Protein AF-A0A7J3T938-F1 (afdb_monomer_lite)

Sequence (95 aa):
MIASLWLMLPAYLPNPAAVLFKGKTPMDFGRNFIDRKRILGKGKTWRGFFGGALTGFAFGLLQNFIARYLPQPWFPPFSEDTRVIGIILSLSFGA

Secondary structure (DSSP, 8-state):
-HHHHHHHHHHHSHHHHHHHS--SSBTTTTPBPTTSSBSS-TT-BHHHHHHHHHHHHHHHHHHHHHHTTS-TTTS--S-SSTHHHHHHHHHHH--

Organism: NCBI:txid379547

pLDDT: mean 81.08, std 6.72, range [59.38, 89.69]

Foldseek 3Di:
DLQVVLLLVLLVQLVVQLVVQFDPAAPQNQDADPVRHGPVDPRHHPRSLCRSLVVSLVVLVVLLVVLVVDDCVRRPHPDPDPCSSVVSSCSSNVD

InterPro domains:
  IPR032690 CDP-archaeol synthase [PF01864] (2-69)
  IPR032690 CDP-archaeol synthase [PTHR39650] (2-92)

Radius of gyration: 16.29 Å; chains: 1; bounding box: 38×22×44 Å

Structure (mmCIF, N/CA/C/O backbone):
data_AF-A0A7J3T938-F1
#
_entry.id   AF-A0A7J3T938-F1
#
loop_
_atom_site.group_PDB
_atom_site.id
_atom_site.type_symbol
_atom_site.label_atom_id
_atom_site.label_alt_id
_atom_site.label_comp_id
_atom_site.label_asym_id
_atom_site.label_entity_id
_atom_site.label_seq_id
_atom_site.pdbx_PDB_ins_code
_atom_site.Cartn_x
_atom_site.Cartn_y
_atom_site.Cartn_z
_atom_site.occupancy
_atom_site.B_iso_or_equiv
_atom_site.auth_seq_id
_atom_site.auth_comp_id
_atom_site.auth_asym_id
_atom_site.auth_atom_id
_atom_site.pdbx_PDB_model_num
ATOM 1 N N . MET A 1 1 ? 16.464 -12.937 -3.255 1.00 73.62 1 MET A N 1
ATOM 2 C CA . MET A 1 1 ? 16.247 -12.305 -1.932 1.00 73.62 1 MET A CA 1
ATOM 3 C C . MET A 1 1 ? 15.855 -10.834 -2.063 1.00 73.62 1 MET A C 1
ATOM 5 O O . MET A 1 1 ? 14.780 -10.477 -1.607 1.00 73.62 1 MET A O 1
ATOM 9 N N . ILE A 1 2 ? 16.656 -10.002 -2.742 1.00 82.19 2 ILE A N 1
ATOM 10 C CA . ILE A 1 2 ? 16.375 -8.560 -2.927 1.00 82.19 2 ILE A CA 1
ATOM 11 C C . ILE A 1 2 ? 15.049 -8.304 -3.670 1.00 82.19 2 ILE A C 1
ATOM 13 O O . ILE A 1 2 ? 14.221 -7.547 -3.176 1.00 82.19 2 ILE A O 1
ATOM 17 N N . ALA A 1 3 ? 14.791 -9.008 -4.777 1.00 83.19 3 ALA A N 1
ATOM 18 C CA . ALA A 1 3 ? 13.538 -8.875 -5.529 1.00 83.19 3 ALA A CA 1
ATOM 19 C C . ALA A 1 3 ? 12.282 -9.223 -4.702 1.00 83.19 3 ALA A C 1
ATOM 21 O O . ALA A 1 3 ? 11.239 -8.595 -4.853 1.00 83.19 3 ALA A O 1
ATOM 22 N N . SER A 1 4 ? 12.375 -10.193 -3.789 1.00 83.19 4 SER A N 1
ATOM 23 C CA . SER A 1 4 ? 11.260 -10.581 -2.914 1.00 83.19 4 SER A CA 1
ATOM 24 C C . SER A 1 4 ? 10.946 -9.488 -1.890 1.00 83.19 4 SER A C 1
ATOM 26 O O . SER A 1 4 ? 9.784 -9.143 -1.705 1.00 83.19 4 SER A O 1
ATOM 28 N N . LEU A 1 5 ? 11.979 -8.899 -1.273 1.00 85.62 5 LEU A N 1
ATOM 29 C CA . LEU A 1 5 ? 11.817 -7.756 -0.366 1.00 85.62 5 LEU A CA 1
ATOM 30 C C . LEU A 1 5 ? 11.228 -6.548 -1.098 1.00 85.62 5 LEU A C 1
ATOM 32 O O . LEU A 1 5 ? 10.333 -5.893 -0.568 1.00 85.62 5 LEU A O 1
ATOM 36 N N . TRP A 1 6 ? 11.682 -6.298 -2.330 1.00 85.69 6 TRP A N 1
ATOM 37 C CA . TRP A 1 6 ? 11.127 -5.259 -3.190 1.00 85.69 6 TRP A CA 1
ATOM 38 C C . TRP A 1 6 ? 9.628 -5.467 -3.408 1.00 85.69 6 TRP A C 1
ATOM 40 O O . TRP A 1 6 ? 8.838 -4.582 -3.101 1.00 85.69 6 TRP A O 1
ATOM 50 N N . LEU A 1 7 ? 9.201 -6.650 -3.853 1.00 84.81 7 LEU A N 1
ATOM 51 C CA . L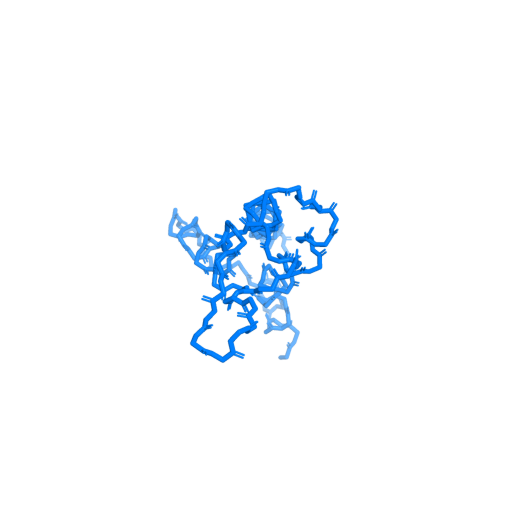EU A 1 7 ? 7.787 -6.928 -4.132 1.00 84.81 7 LEU A CA 1
ATOM 52 C C . LEU A 1 7 ? 6.882 -6.888 -2.884 1.00 84.81 7 LEU A C 1
ATOM 54 O O . LEU A 1 7 ? 5.682 -6.665 -3.019 1.00 84.81 7 LEU A O 1
ATOM 58 N N . MET A 1 8 ? 7.417 -7.063 -1.671 1.00 86.12 8 MET A N 1
ATOM 59 C CA . MET A 1 8 ? 6.622 -6.998 -0.434 1.00 86.12 8 MET A CA 1
ATOM 60 C C . MET A 1 8 ? 6.455 -5.579 0.136 1.00 86.12 8 MET A C 1
ATOM 62 O O . MET A 1 8 ? 5.575 -5.364 0.969 1.00 86.12 8 MET A O 1
ATOM 66 N N . LEU A 1 9 ? 7.234 -4.592 -0.322 1.00 83.56 9 LEU A N 1
ATOM 67 C CA . LEU A 1 9 ? 7.157 -3.204 0.160 1.00 83.56 9 LEU A CA 1
ATOM 68 C C . LEU A 1 9 ? 5.737 -2.602 0.203 1.00 83.56 9 LEU A C 1
ATOM 70 O O . LEU A 1 9 ? 5.367 -2.065 1.251 1.00 83.56 9 LEU A O 1
ATOM 74 N N . PRO A 1 10 ? 4.902 -2.697 -0.849 1.00 80.25 10 PRO A N 1
ATOM 75 C CA . PRO A 1 10 ? 3.595 -2.053 -0.842 1.00 80.25 10 PRO A CA 1
ATOM 76 C C . PRO A 1 10 ? 2.585 -2.780 0.050 1.00 80.25 10 PRO A C 1
ATOM 78 O O . PRO A 1 10 ? 1.569 -2.189 0.390 1.00 80.25 10 PRO A O 1
ATOM 81 N N . ALA A 1 11 ? 2.867 -4.017 0.478 1.00 82.81 11 ALA A N 1
ATOM 82 C CA . ALA A 1 11 ? 2.079 -4.724 1.489 1.00 82.81 11 ALA A CA 1
ATOM 83 C C . ALA A 1 11 ? 2.503 -4.354 2.925 1.00 82.81 11 ALA A C 1
ATOM 85 O O . ALA A 1 11 ? 1.701 -4.439 3.852 1.00 82.81 11 ALA A O 1
ATOM 86 N N . TYR A 1 12 ? 3.744 -3.899 3.134 1.00 82.50 12 TYR A N 1
ATOM 87 C CA . TYR A 1 12 ? 4.223 -3.483 4.458 1.00 82.50 12 TYR A CA 1
ATOM 88 C C . TYR A 1 12 ? 3.908 -2.030 4.811 1.00 82.50 12 TYR A C 1
ATOM 90 O O . TYR A 1 12 ? 3.821 -1.703 5.991 1.00 82.50 12 TYR A O 1
ATOM 98 N N . LEU A 1 13 ? 3.723 -1.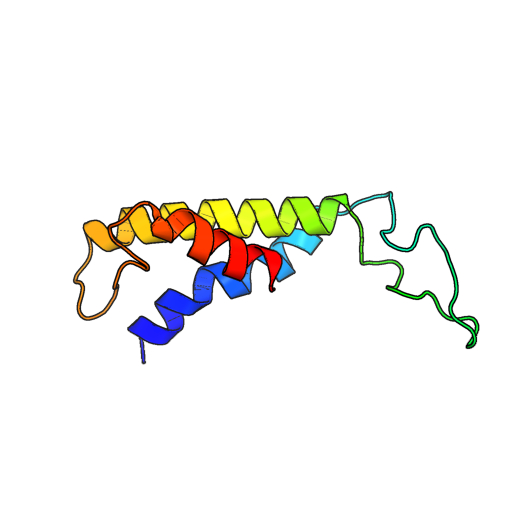159 3.820 1.00 79.25 13 LEU A N 1
ATOM 99 C CA . LEU A 1 13 ? 3.443 0.266 4.024 1.00 79.25 13 LEU A CA 1
ATOM 100 C C . LEU A 1 13 ? 2.019 0.617 4.521 1.00 79.25 13 LEU A C 1
ATOM 102 O O . LEU A 1 13 ? 1.919 1.549 5.325 1.00 79.25 13 LEU A O 1
ATOM 106 N N . PRO A 1 14 ? 0.928 -0.083 4.135 1.00 79.19 14 PRO A N 1
ATOM 107 C CA . PRO A 1 14 ? -0.433 0.237 4.574 1.00 79.19 14 PRO A CA 1
ATOM 108 C C . PRO A 1 14 ? -0.595 0.253 6.094 1.00 79.19 14 PRO A C 1
ATOM 110 O O . PRO A 1 14 ? -1.238 1.145 6.648 1.00 79.19 14 PRO A O 1
ATOM 113 N N . ASN A 1 15 ? 0.029 -0.709 6.776 1.00 77.38 15 ASN A N 1
ATOM 114 C CA . ASN A 1 15 ? -0.097 -0.911 8.217 1.00 77.38 15 ASN A CA 1
ATOM 115 C C . ASN A 1 15 ? 0.447 0.256 9.069 1.00 77.38 15 ASN A C 1
ATOM 117 O O . ASN A 1 15 ? -0.311 0.813 9.868 1.00 77.38 15 ASN A O 1
ATOM 121 N N . PRO A 1 16 ? 1.713 0.693 8.920 1.00 77.12 16 PRO A N 1
ATOM 122 C CA . PRO A 1 16 ? 2.212 1.885 9.601 1.00 77.12 16 PRO A CA 1
ATOM 123 C C . PRO A 1 16 ? 1.553 3.169 9.077 1.00 77.12 16 PRO A C 1
ATOM 125 O O . PRO A 1 16 ? 1.298 4.080 9.867 1.00 77.12 16 PRO A O 1
ATOM 128 N N . ALA A 1 17 ? 1.198 3.244 7.787 1.00 79.25 17 ALA A N 1
ATOM 129 C CA . ALA A 1 17 ? 0.481 4.398 7.244 1.00 79.25 17 ALA A CA 1
ATOM 130 C C . ALA A 1 17 ? -0.889 4.592 7.918 1.00 79.25 17 ALA A C 1
ATOM 132 O O . ALA A 1 17 ? -1.246 5.716 8.267 1.00 79.25 17 ALA A O 1
ATOM 133 N N . ALA A 1 18 ? -1.624 3.516 8.212 1.00 77.50 18 ALA A N 1
ATOM 134 C CA . ALA A 1 18 ? -2.902 3.582 8.924 1.00 77.50 18 ALA A CA 1
ATOM 135 C C . ALA A 1 18 ? -2.795 4.255 10.309 1.00 77.50 18 ALA A C 1
ATOM 137 O O . ALA A 1 18 ? -3.765 4.850 10.782 1.00 77.50 18 ALA A O 1
ATOM 138 N N . VAL A 1 19 ? -1.619 4.206 10.952 1.00 75.69 19 VAL A N 1
ATOM 139 C CA . VAL A 1 19 ? -1.352 4.881 12.236 1.00 75.69 19 VAL A CA 1
ATOM 140 C C . VAL A 1 19 ? -1.199 6.393 12.063 1.00 75.69 19 VAL A C 1
ATOM 142 O O . VA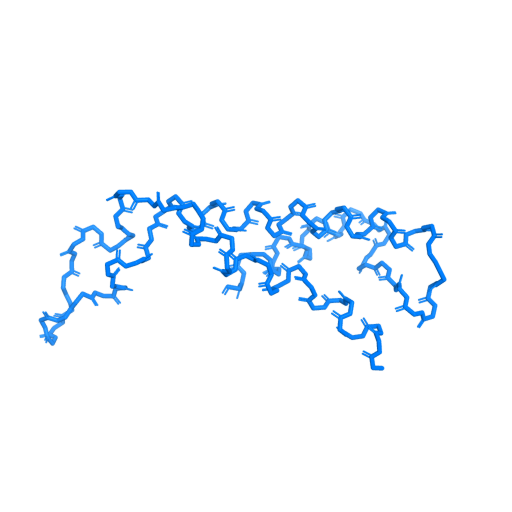L A 1 19 ? -1.578 7.145 12.963 1.00 75.69 19 VAL A O 1
ATOM 145 N N . LEU A 1 20 ? -0.676 6.850 10.921 1.00 76.56 20 LEU A N 1
ATOM 146 C CA . LEU A 1 20 ? -0.605 8.274 10.575 1.00 76.56 20 LEU A CA 1
ATOM 147 C C . LEU A 1 20 ? -2.009 8.826 10.302 1.00 76.56 20 LEU A C 1
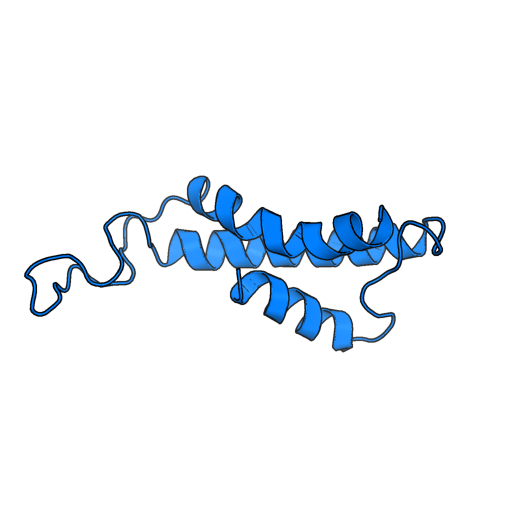ATOM 149 O O . LEU A 1 20 ? -2.365 9.906 10.773 1.00 76.56 20 LEU A O 1
ATOM 153 N N . PHE A 1 21 ? -2.849 8.038 9.629 1.00 72.75 21 PHE A N 1
ATOM 154 C CA . PHE A 1 21 ? -4.243 8.374 9.349 1.00 72.75 21 PHE A CA 1
ATOM 155 C C . PHE A 1 21 ? -5.172 7.973 10.510 1.00 72.75 21 PHE A C 1
ATOM 157 O O . PHE A 1 21 ? -6.108 7.190 10.347 1.00 72.75 21 PHE A O 1
ATOM 164 N N . LYS A 1 22 ? -4.949 8.528 11.714 1.00 65.06 22 LYS A N 1
ATOM 165 C CA . LYS A 1 22 ? -5.834 8.290 12.873 1.00 65.06 22 LYS A CA 1
ATOM 166 C C . LYS A 1 22 ? -7.266 8.751 12.573 1.00 65.06 22 LYS A C 1
ATOM 168 O O . LYS A 1 22 ? -7.525 9.926 12.311 1.00 65.06 22 LYS A O 1
ATOM 173 N N . GLY A 1 23 ? -8.226 7.832 12.654 1.00 65.50 23 GLY A N 1
ATOM 174 C CA . GLY A 1 23 ? -9.652 8.131 12.542 1.00 65.50 23 GLY A CA 1
ATOM 175 C C . GLY A 1 23 ? -10.335 8.326 13.894 1.00 65.50 23 GLY A C 1
ATOM 176 O O . GLY A 1 23 ? -9.961 7.711 14.885 1.00 65.50 23 GLY A O 1
ATOM 177 N N . LYS A 1 24 ? -11.383 9.157 13.937 1.00 64.75 24 LYS A N 1
ATOM 178 C CA . LYS A 1 24 ? -12.287 9.238 15.101 1.00 64.75 24 LYS A CA 1
ATOM 179 C C . LYS A 1 24 ? -13.410 8.197 15.042 1.00 64.75 24 LYS A C 1
ATOM 181 O O . LYS A 1 24 ? -13.927 7.822 16.086 1.00 64.75 24 LYS A O 1
ATOM 186 N N . THR A 1 25 ? -13.766 7.727 13.842 1.00 73.06 25 THR A N 1
ATOM 187 C CA . THR A 1 25 ? -14.843 6.751 13.626 1.00 73.06 25 THR A CA 1
ATOM 188 C C . THR A 1 25 ? -14.286 5.327 13.690 1.00 73.06 25 THR A C 1
ATOM 190 O O . THR A 1 25 ? -13.583 4.915 12.756 1.00 73.06 25 THR A O 1
ATOM 193 N N . PRO A 1 26 ? -14.557 4.572 14.769 1.00 75.19 26 PRO A N 1
ATOM 194 C CA . PRO A 1 26 ? -14.119 3.190 14.876 1.00 75.19 26 PRO A CA 1
ATOM 195 C C . PRO A 1 26 ? -14.920 2.308 13.913 1.00 75.19 26 PRO A C 1
ATOM 197 O O . PRO A 1 26 ? -16.111 2.527 13.693 1.00 75.19 26 PRO A O 1
ATOM 200 N N . MET A 1 27 ? -14.257 1.315 13.328 1.00 77.88 27 MET A N 1
ATOM 201 C CA . MET A 1 27 ? -14.849 0.421 12.330 1.00 77.88 27 MET A CA 1
ATOM 202 C C . MET A 1 27 ? -15.927 -0.489 12.935 1.00 77.88 27 MET A C 1
ATOM 204 O O . MET A 1 27 ? -16.890 -0.844 12.264 1.00 77.88 27 MET A O 1
ATOM 208 N N . ASP A 1 28 ? -15.801 -0.798 14.227 1.00 75.88 28 ASP A N 1
ATOM 209 C CA . ASP A 1 28 ? -16.765 -1.591 14.993 1.00 75.88 28 ASP A CA 1
ATOM 210 C C . ASP A 1 28 ? -17.978 -0.785 15.494 1.00 75.88 28 ASP A C 1
ATOM 212 O O . ASP A 1 28 ? -18.847 -1.354 16.150 1.00 75.88 28 ASP A O 1
ATOM 216 N N . PHE A 1 29 ? -18.054 0.527 15.219 1.00 75.88 29 PHE A N 1
ATOM 217 C CA . PHE A 1 29 ? -19.077 1.443 15.754 1.00 75.88 29 PHE A CA 1
ATOM 218 C C . PHE A 1 29 ? -19.254 1.359 17.286 1.00 75.88 29 PHE A C 1
ATOM 220 O O . PHE A 1 29 ? -20.300 1.723 17.817 1.00 75.88 29 PHE A O 1
ATOM 227 N N . GLY A 1 30 ? -18.240 0.880 18.017 1.00 70.00 30 GLY A N 1
ATOM 228 C CA . GLY A 1 30 ? -18.328 0.652 19.460 1.00 70.00 30 GLY A CA 1
ATOM 229 C C . GLY A 1 30 ? -19.096 -0.610 19.870 1.00 70.00 30 GLY A C 1
ATOM 230 O O . GLY A 1 30 ? -19.408 -0.756 21.051 1.00 70.00 30 GLY A O 1
ATOM 231 N N . ARG A 1 31 ? -19.392 -1.525 18.938 1.00 76.12 31 ARG A N 1
ATOM 232 C CA . ARG A 1 31 ? -20.000 -2.822 19.252 1.00 76.12 31 ARG A CA 1
ATOM 233 C C . ARG A 1 31 ? -19.014 -3.705 20.016 1.00 76.12 31 ARG A C 1
ATOM 235 O O . ARG A 1 31 ? -17.831 -3.795 19.675 1.00 76.12 31 ARG A O 1
ATOM 242 N N . ASN A 1 32 ? -19.535 -4.378 21.035 1.00 80.31 32 ASN A N 1
ATOM 243 C CA . ASN A 1 32 ? -18.804 -5.373 21.806 1.00 80.31 32 ASN A CA 1
ATOM 244 C C . ASN A 1 32 ? -19.201 -6.779 21.348 1.00 80.31 32 ASN A C 1
ATOM 246 O O . ASN A 1 32 ? -20.338 -7.010 20.937 1.00 80.31 32 ASN A O 1
ATOM 250 N N . PHE A 1 33 ? -18.251 -7.700 21.413 1.00 79.75 33 PHE A N 1
ATOM 251 C CA . PHE A 1 33 ? -18.455 -9.120 21.190 1.00 79.75 33 PHE A CA 1
ATOM 252 C C . PHE A 1 33 ? -19.031 -9.777 22.462 1.00 79.75 33 PHE A C 1
ATOM 254 O O . PHE A 1 33 ? -19.161 -9.129 23.506 1.00 79.75 33 PHE A O 1
ATOM 261 N N . ILE A 1 34 ? -19.416 -11.056 22.380 1.00 84.00 34 ILE A N 1
ATOM 262 C CA . ILE A 1 34 ? -20.094 -11.797 23.469 1.00 84.00 34 ILE A CA 1
ATOM 263 C C . ILE A 1 34 ? -19.246 -11.820 24.759 1.00 84.00 34 ILE A C 1
ATOM 265 O O . ILE A 1 34 ? -19.778 -11.843 25.866 1.00 84.00 34 ILE A O 1
ATOM 269 N N . ASP A 1 35 ? -17.924 -11.709 24.623 1.00 85.19 35 ASP A N 1
ATOM 270 C CA . ASP A 1 35 ? -16.935 -11.626 25.704 1.00 85.19 35 ASP A CA 1
ATOM 271 C C . ASP A 1 35 ? -16.809 -10.224 26.352 1.00 85.19 35 ASP A C 1
ATOM 273 O O . ASP A 1 35 ? -15.909 -9.990 27.161 1.00 85.19 35 ASP A O 1
ATOM 277 N N . ARG A 1 36 ? -17.697 -9.280 26.003 1.00 79.19 36 ARG A N 1
ATOM 278 C CA . ARG A 1 36 ? -17.697 -7.862 26.417 1.00 79.19 36 ARG A CA 1
ATOM 279 C C . ARG A 1 36 ? -16.473 -7.050 25.966 1.00 79.19 36 ARG A C 1
ATOM 281 O O . ARG A 1 36 ? -16.314 -5.912 26.415 1.00 79.19 36 ARG A O 1
ATOM 288 N N . LYS A 1 37 ? -15.632 -7.563 25.063 1.00 78.56 37 LYS A N 1
ATOM 289 C CA . LYS A 1 37 ? -14.536 -6.798 24.442 1.00 78.56 37 LYS A CA 1
ATOM 290 C C . LYS A 1 37 ? -14.994 -6.193 23.117 1.00 78.56 37 LYS A C 1
ATOM 292 O O . LYS A 1 37 ? -15.958 -6.648 22.515 1.00 78.56 37 LYS A O 1
ATOM 297 N N . ARG A 1 38 ? -14.318 -5.144 22.641 1.00 75.31 38 ARG A N 1
ATOM 298 C CA . ARG A 1 38 ? -14.607 -4.581 21.310 1.00 75.31 38 ARG A CA 1
ATOM 299 C C . ARG A 1 38 ? -14.264 -5.584 20.211 1.00 75.31 38 ARG A C 1
ATOM 301 O O . ARG A 1 38 ? -13.208 -6.200 20.285 1.00 75.31 38 ARG A O 1
ATOM 308 N N . ILE A 1 39 ? -15.100 -5.658 19.173 1.00 77.06 39 ILE A N 1
ATOM 309 C CA . ILE A 1 39 ? -14.949 -6.624 18.068 1.00 77.06 39 ILE A CA 1
ATOM 310 C C . ILE A 1 39 ? -13.640 -6.406 17.291 1.00 77.06 39 ILE A C 1
ATOM 312 O O . ILE A 1 39 ? -12.955 -7.367 16.964 1.00 77.06 39 ILE A O 1
ATOM 316 N N . LEU A 1 40 ? -13.283 -5.148 17.001 1.00 71.06 40 LEU A N 1
ATOM 317 C CA . LEU A 1 40 ? -12.080 -4.806 16.221 1.00 71.06 40 LEU A CA 1
ATOM 318 C C . LEU A 1 40 ? -11.055 -3.994 17.027 1.00 71.06 40 LEU A C 1
ATOM 320 O O . LEU A 1 40 ? -9.881 -3.925 16.663 1.00 71.06 40 LEU A O 1
ATOM 324 N N . GLY A 1 41 ? -11.482 -3.389 18.139 1.00 69.56 41 GLY A N 1
ATOM 325 C CA . GLY A 1 41 ? -10.623 -2.605 19.021 1.00 69.56 41 GLY A CA 1
ATOM 326 C C . GLY A 1 41 ? -10.574 -1.119 18.655 1.00 69.56 41 GLY A C 1
ATOM 327 O O . GLY A 1 41 ? -10.847 -0.701 17.533 1.00 69.56 41 GLY A O 1
ATOM 328 N N . LYS A 1 42 ? -10.194 -0.281 19.631 1.00 65.88 42 LYS A N 1
ATOM 329 C CA . LYS A 1 42 ? -10.220 1.196 19.528 1.00 65.88 42 LYS A CA 1
ATOM 330 C C . LYS A 1 42 ? -9.387 1.770 18.372 1.00 65.88 42 LYS A C 1
ATOM 332 O O . LYS A 1 42 ? -9.678 2.871 17.921 1.00 65.88 42 LYS A O 1
ATOM 337 N N . GLY A 1 43 ? -8.349 1.055 17.935 1.00 66.56 43 GLY A N 1
ATOM 338 C CA . GLY A 1 43 ? -7.393 1.528 16.929 1.00 66.56 43 GLY A CA 1
ATOM 339 C C . GLY A 1 43 ? -7.799 1.279 15.474 1.00 66.56 43 GLY A C 1
ATOM 340 O O . GLY A 1 43 ? -7.215 1.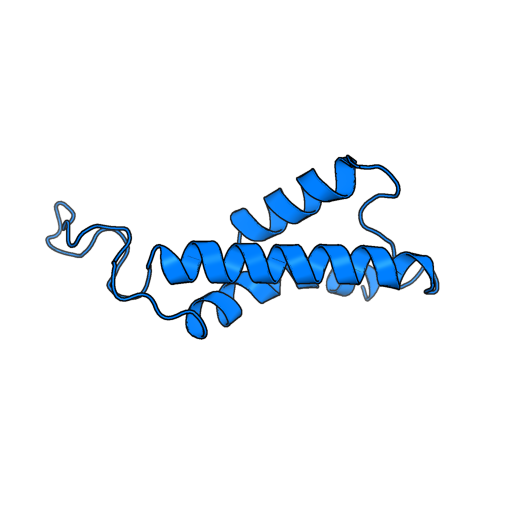884 14.580 1.00 66.56 43 GLY A O 1
ATOM 341 N N . LYS A 1 44 ? -8.792 0.420 15.206 1.00 71.25 44 LYS A N 1
ATOM 342 C CA . LYS A 1 44 ? -9.219 0.085 13.840 1.00 71.25 44 LYS A CA 1
ATOM 343 C C . LYS A 1 44 ? -10.325 1.042 13.404 1.00 71.25 44 LYS A C 1
ATOM 345 O O . LYS A 1 44 ? -11.473 0.938 13.831 1.00 71.25 44 LYS A O 1
ATOM 350 N N . THR A 1 45 ? -9.959 2.023 12.587 1.00 82.19 45 THR A N 1
ATOM 351 C CA . THR A 1 45 ? -10.841 3.123 12.170 1.00 82.19 45 THR A CA 1
ATOM 352 C C . THR A 1 45 ? -11.009 3.115 10.658 1.00 82.19 45 THR A C 1
ATOM 354 O O . THR A 1 45 ? -10.069 2.778 9.943 1.00 82.19 45 THR A O 1
ATOM 357 N N . TRP A 1 46 ? -12.177 3.527 10.157 1.00 79.81 46 TRP A N 1
ATOM 358 C CA . TRP A 1 46 ? -12.434 3.576 8.710 1.00 79.81 46 TRP A CA 1
ATOM 359 C C . TRP A 1 46 ? -11.455 4.499 7.973 1.00 79.81 46 TRP A C 1
ATOM 361 O O . TRP A 1 46 ? -10.960 4.154 6.905 1.00 79.81 46 TRP A O 1
ATOM 371 N N . ARG A 1 47 ? -11.115 5.647 8.576 1.00 78.88 47 ARG A N 1
ATOM 372 C CA . ARG A 1 47 ? -10.100 6.566 8.032 1.00 78.88 47 ARG A CA 1
ATOM 373 C C . ARG A 1 47 ? -8.702 5.949 8.011 1.00 78.88 47 ARG A C 1
ATOM 375 O O . ARG A 1 47 ? -7.996 6.152 7.034 1.00 78.88 47 ARG A O 1
ATOM 382 N N . GLY A 1 48 ? -8.328 5.191 9.042 1.00 80.25 48 GLY A N 1
ATOM 383 C CA . GLY A 1 48 ? -7.044 4.487 9.075 1.00 80.25 48 GLY A CA 1
ATOM 384 C C . GLY A 1 48 ? -6.970 3.378 8.032 1.00 80.25 48 GLY A C 1
ATOM 385 O O . GLY A 1 48 ? -5.966 3.266 7.342 1.00 80.25 48 GLY A O 1
ATOM 386 N N . PHE A 1 49 ? -8.052 2.616 7.856 1.00 82.38 49 PHE A N 1
ATOM 387 C CA . PHE A 1 49 ? -8.134 1.556 6.851 1.00 82.38 49 PHE A CA 1
ATOM 388 C C . PHE A 1 49 ? -8.011 2.108 5.427 1.00 82.38 49 PHE A C 1
ATOM 390 O O . PHE A 1 49 ? -7.095 1.735 4.703 1.00 82.38 49 PHE A O 1
ATOM 397 N N . PHE A 1 50 ? -8.869 3.059 5.043 1.00 83.06 50 PHE A N 1
ATOM 398 C CA . PHE A 1 50 ? -8.802 3.649 3.704 1.00 83.06 50 PHE A CA 1
ATOM 399 C C . PHE A 1 50 ? -7.541 4.493 3.496 1.00 83.06 50 PHE A C 1
ATOM 401 O O . PHE A 1 50 ? -6.955 4.440 2.423 1.00 83.06 50 PHE A O 1
ATOM 408 N N . GLY A 1 51 ? -7.086 5.241 4.506 1.00 83.19 51 GLY A N 1
ATOM 409 C CA . GLY A 1 51 ? -5.856 6.035 4.421 1.00 83.19 51 GLY A CA 1
ATOM 410 C C . GLY A 1 51 ? -4.607 5.166 4.266 1.00 83.19 51 GLY A C 1
ATOM 411 O O . GLY A 1 51 ? -3.754 5.457 3.429 1.00 83.19 51 GLY A O 1
ATOM 412 N N . GLY A 1 52 ? -4.526 4.063 5.015 1.00 84.44 52 GLY A N 1
ATOM 413 C CA . GLY A 1 52 ? -3.468 3.063 4.881 1.00 84.44 52 GLY A CA 1
ATOM 414 C C . GLY A 1 52 ? -3.507 2.361 3.524 1.00 84.44 52 GLY A C 1
ATOM 415 O O . GLY A 1 52 ? -2.502 2.359 2.816 1.00 84.44 52 GLY A O 1
ATOM 416 N N . ALA A 1 53 ? -4.673 1.852 3.116 1.00 85.62 53 ALA A N 1
ATOM 417 C CA . ALA A 1 53 ? -4.845 1.159 1.838 1.00 85.62 53 ALA A CA 1
ATOM 418 C C . ALA A 1 53 ? -4.547 2.066 0.632 1.00 85.62 53 ALA A C 1
ATOM 420 O O . ALA A 1 53 ? -3.842 1.655 -0.285 1.00 85.62 53 ALA A O 1
ATOM 421 N N . LEU A 1 54 ? -5.012 3.321 0.636 1.00 86.75 54 LEU A N 1
ATOM 422 C CA . LEU A 1 54 ? -4.716 4.280 -0.436 1.00 86.75 54 LEU A CA 1
ATOM 423 C C . LEU A 1 54 ? -3.230 4.632 -0.498 1.00 86.75 54 LEU A C 1
ATOM 425 O O . LEU A 1 54 ? -2.682 4.784 -1.586 1.00 86.75 54 LEU A O 1
ATOM 429 N N . THR A 1 55 ? -2.572 4.734 0.657 1.00 86.00 55 THR A N 1
ATOM 430 C CA . THR A 1 55 ? -1.134 5.009 0.715 1.00 86.00 55 THR A CA 1
ATOM 431 C C . THR A 1 55 ? -0.336 3.828 0.174 1.00 86.00 55 THR A C 1
ATOM 433 O O . THR A 1 55 ? 0.525 4.024 -0.677 1.00 86.00 55 THR A O 1
ATOM 436 N N . GLY A 1 56 ? -0.659 2.598 0.586 1.00 86.88 56 GLY A N 1
ATOM 437 C CA . GLY A 1 56 ? -0.071 1.387 0.004 1.00 86.88 56 GLY A CA 1
ATOM 438 C C . GLY A 1 56 ? -0.292 1.290 -1.500 1.00 86.88 56 GLY A C 1
ATOM 439 O O . GLY A 1 56 ? 0.640 0.989 -2.244 1.00 86.88 56 GLY A O 1
ATOM 440 N N . PHE A 1 57 ? -1.494 1.651 -1.955 1.00 88.06 57 PHE A N 1
ATOM 441 C CA . PHE A 1 57 ? -1.840 1.636 -3.368 1.00 88.06 57 PHE A CA 1
ATOM 442 C C . PHE A 1 57 ? -1.020 2.651 -4.172 1.00 88.06 57 PHE A C 1
ATOM 444 O O . PHE A 1 57 ? -0.429 2.303 -5.195 1.00 88.06 57 PHE A O 1
ATOM 451 N N . ALA A 1 58 ? -0.913 3.886 -3.678 1.00 88.62 58 ALA A N 1
ATOM 452 C CA . ALA A 1 58 ? -0.095 4.925 -4.295 1.00 88.62 58 ALA A CA 1
ATOM 453 C C . ALA A 1 58 ? 1.389 4.525 -4.348 1.00 88.62 58 ALA A C 1
ATOM 455 O O . ALA A 1 58 ? 2.032 4.671 -5.389 1.00 88.62 58 ALA A O 1
ATOM 456 N N . PHE A 1 59 ? 1.922 3.961 -3.260 1.00 89.44 59 PHE A N 1
ATOM 457 C CA . PHE A 1 59 ? 3.302 3.482 -3.213 1.00 89.44 59 PHE A CA 1
ATOM 458 C C . PHE A 1 59 ? 3.548 2.296 -4.147 1.00 89.44 59 PHE A C 1
ATOM 460 O O . PHE A 1 59 ? 4.570 2.273 -4.823 1.00 89.44 59 PHE A O 1
ATOM 467 N N . GLY A 1 60 ? 2.624 1.339 -4.241 1.00 88.25 60 GLY A N 1
ATOM 468 C CA . GLY A 1 60 ? 2.755 0.209 -5.159 1.00 88.25 60 GLY A CA 1
ATOM 469 C C . GLY A 1 60 ? 2.730 0.633 -6.628 1.00 88.25 60 GLY A C 1
ATOM 470 O O . GLY A 1 60 ? 3.486 0.089 -7.434 1.00 88.25 60 GLY A O 1
ATOM 471 N N . LEU A 1 61 ? 1.920 1.640 -6.980 1.00 89.44 61 LEU A N 1
ATOM 472 C CA . LEU A 1 61 ? 1.912 2.210 -8.332 1.00 89.44 61 LEU A CA 1
ATOM 473 C C . LEU A 1 61 ? 3.227 2.925 -8.635 1.00 89.44 61 LEU A C 1
ATOM 475 O O . LEU A 1 61 ? 3.822 2.695 -9.688 1.00 89.44 61 LEU A O 1
ATOM 479 N N . LEU A 1 62 ? 3.702 3.746 -7.695 1.00 89.69 62 LEU A N 1
ATOM 480 C CA . LEU A 1 62 ? 4.984 4.433 -7.814 1.00 89.69 62 LEU A CA 1
ATOM 481 C C . LEU A 1 62 ? 6.135 3.429 -7.951 1.00 89.69 62 LEU A C 1
ATOM 483 O O . LEU A 1 62 ? 6.997 3.586 -8.811 1.00 89.69 62 LEU A O 1
ATOM 487 N N . GLN A 1 63 ? 6.118 2.360 -7.158 1.00 89.12 63 GLN A N 1
ATOM 488 C CA . GLN A 1 63 ? 7.102 1.292 -7.228 1.00 89.12 63 GLN A CA 1
ATOM 489 C C . GLN A 1 63 ? 7.073 0.578 -8.582 1.00 89.12 63 GLN A C 1
ATOM 491 O O . GLN A 1 63 ? 8.136 0.351 -9.154 1.00 89.12 63 GLN A O 1
ATOM 496 N N . ASN A 1 64 ? 5.893 0.235 -9.113 1.00 88.88 64 ASN A N 1
ATOM 497 C CA . ASN A 1 64 ? 5.792 -0.383 -10.437 1.00 88.88 64 ASN A CA 1
ATOM 498 C C . ASN A 1 64 ? 6.315 0.555 -11.534 1.00 88.88 64 ASN A C 1
ATOM 500 O O . ASN A 1 64 ? 7.027 0.105 -12.426 1.00 88.88 64 ASN A O 1
ATOM 504 N N . PHE A 1 65 ? 6.014 1.851 -11.441 1.00 89.38 65 PHE A N 1
ATOM 505 C CA . PHE A 1 65 ? 6.509 2.849 -12.383 1.00 89.38 65 PHE A CA 1
ATOM 506 C C . PHE A 1 65 ? 8.040 2.959 -12.346 1.00 89.38 65 PHE A C 1
ATOM 508 O O . PHE A 1 65 ? 8.681 2.883 -13.389 1.00 89.38 65 PHE A O 1
ATOM 515 N N . ILE A 1 66 ? 8.635 3.061 -11.153 1.00 88.81 66 ILE A N 1
ATOM 516 C CA . ILE A 1 66 ? 10.094 3.132 -10.973 1.00 88.81 66 ILE A CA 1
ATOM 517 C C . ILE A 1 66 ? 10.769 1.832 -11.428 1.00 88.81 66 ILE A C 1
ATOM 519 O O . ILE A 1 66 ? 11.816 1.879 -12.071 1.00 88.81 66 ILE A O 1
ATOM 523 N N . ALA A 1 67 ? 10.162 0.676 -11.144 1.00 88.50 67 ALA A N 1
ATOM 524 C CA . ALA A 1 67 ? 10.697 -0.630 -11.516 1.00 88.50 67 ALA A CA 1
ATOM 525 C C . ALA A 1 67 ? 10.937 -0.765 -13.028 1.00 88.50 67 ALA A C 1
ATOM 527 O O . ALA A 1 67 ? 11.884 -1.432 -13.424 1.00 88.50 67 ALA A O 1
ATOM 528 N N . ARG A 1 68 ? 10.160 -0.078 -13.880 1.00 85.06 68 ARG A N 1
ATOM 529 C CA . ARG A 1 68 ? 10.357 -0.069 -15.345 1.00 85.06 68 ARG A CA 1
ATOM 530 C C . ARG A 1 68 ? 11.696 0.533 -15.779 1.00 85.06 68 ARG A C 1
ATOM 532 O O . ARG A 1 68 ? 12.203 0.182 -16.837 1.00 85.06 68 ARG A O 1
ATOM 539 N N . TYR A 1 69 ? 12.271 1.415 -14.965 1.00 88.81 69 TYR A N 1
ATOM 540 C CA . TYR A 1 69 ? 13.541 2.090 -15.246 1.00 88.81 69 TYR A CA 1
ATOM 541 C C . TYR A 1 69 ? 14.734 1.459 -14.516 1.00 88.81 69 TYR A C 1
ATOM 543 O O . TYR A 1 69 ? 15.869 1.897 -14.703 1.00 88.81 69 TYR A O 1
ATOM 551 N N . LEU A 1 70 ? 14.499 0.449 -13.674 1.00 89.06 70 LEU A N 1
ATOM 552 C CA . LEU A 1 70 ? 15.530 -0.205 -12.873 1.00 89.06 70 LEU A CA 1
ATOM 553 C C . LEU A 1 70 ? 15.970 -1.551 -13.474 1.00 89.06 70 LEU A C 1
ATOM 555 O O . LEU A 1 70 ? 15.262 -2.144 -14.291 1.00 89.06 70 LEU A O 1
ATOM 559 N N . PRO A 1 71 ? 17.133 -2.082 -13.045 1.00 87.88 71 PRO A N 1
ATOM 560 C CA . PRO A 1 71 ? 17.571 -3.421 -13.416 1.00 87.88 71 PRO A CA 1
ATOM 561 C C . PRO A 1 71 ? 16.576 -4.498 -12.957 1.00 87.88 71 PRO A C 1
ATOM 563 O O . PRO A 1 71 ? 16.516 -4.867 -11.781 1.00 87.88 71 PRO A O 1
ATOM 566 N N . GLN A 1 72 ? 15.843 -5.048 -13.922 1.00 84.19 72 GLN A N 1
ATOM 567 C CA . GLN A 1 72 ? 14.784 -6.044 -13.728 1.00 84.19 72 GLN A CA 1
ATOM 568 C C . GLN A 1 72 ? 15.159 -7.290 -12.906 1.00 84.19 72 GLN A C 1
ATOM 570 O O . GLN A 1 72 ? 14.318 -7.752 -12.135 1.00 84.19 72 GLN A O 1
ATOM 575 N N . PRO A 1 73 ? 16.396 -7.829 -12.971 1.00 86.25 73 PRO A N 1
ATOM 576 C CA . PRO A 1 73 ? 16.774 -8.984 -12.151 1.00 86.25 73 PRO A CA 1
ATOM 577 C C . PRO A 1 73 ? 16.669 -8.729 -10.640 1.00 86.25 73 PRO A C 1
ATOM 579 O O . PRO A 1 73 ? 16.502 -9.662 -9.855 1.00 86.25 73 PRO A O 1
ATOM 582 N N . TRP A 1 74 ? 16.769 -7.463 -10.231 1.00 85.12 74 TRP A N 1
ATOM 583 C CA . TRP A 1 74 ? 16.768 -7.048 -8.830 1.00 85.12 74 TRP A CA 1
ATOM 584 C C . TRP A 1 74 ? 15.481 -6.311 -8.445 1.00 85.12 74 TRP A C 1
ATOM 586 O O . TRP A 1 74 ? 15.035 -6.443 -7.305 1.00 85.12 74 TRP A O 1
ATOM 596 N N . PHE A 1 75 ? 14.872 -5.588 -9.392 1.00 87.69 75 PHE A N 1
ATOM 597 C CA . PHE A 1 75 ? 13.709 -4.720 -9.178 1.00 87.69 75 PHE A CA 1
ATOM 598 C C . PHE A 1 75 ? 12.593 -4.982 -10.202 1.00 87.69 75 PHE A C 1
ATOM 600 O O . PHE A 1 75 ? 12.277 -4.099 -11.000 1.00 87.69 75 PHE A O 1
ATOM 607 N N . PRO A 1 76 ? 11.984 -6.177 -10.202 1.00 87.00 76 PRO A N 1
ATOM 608 C CA . PRO A 1 76 ? 10.934 -6.497 -11.159 1.00 87.00 76 PRO A CA 1
ATOM 609 C C . PRO A 1 76 ? 9.663 -5.657 -10.910 1.00 87.00 76 PRO A C 1
ATOM 611 O O . PRO A 1 76 ? 9.298 -5.429 -9.747 1.00 87.00 76 PRO A O 1
ATOM 614 N N . PRO A 1 77 ? 8.944 -5.213 -11.961 1.00 86.94 77 PRO A N 1
ATOM 615 C CA . PRO A 1 77 ? 7.602 -4.679 -11.839 1.00 86.94 77 PRO A CA 1
ATOM 616 C C . PRO A 1 77 ? 6.629 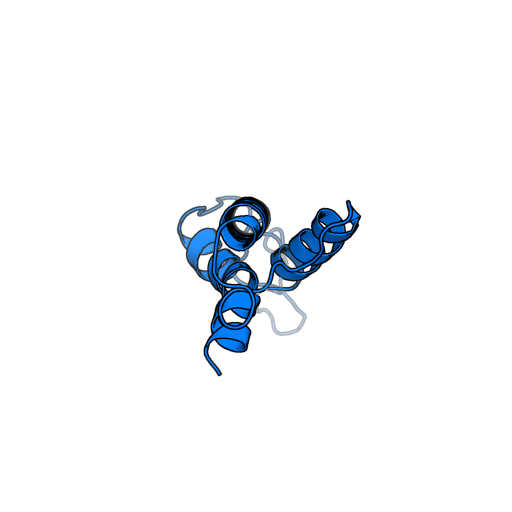-5.811 -11.504 1.00 86.94 77 PRO A C 1
ATOM 618 O O . PRO A 1 77 ? 6.814 -6.966 -11.877 1.00 86.94 77 PRO A O 1
ATOM 621 N N . PHE A 1 78 ? 5.538 -5.462 -10.829 1.00 84.81 78 PHE A N 1
ATOM 622 C CA . PHE A 1 78 ? 4.465 -6.409 -10.510 1.00 84.81 78 PHE A CA 1
ATOM 623 C C . PHE A 1 78 ? 3.739 -6.953 -11.751 1.00 84.81 78 PHE A C 1
ATOM 625 O O . PHE A 1 78 ? 3.301 -8.097 -11.764 1.00 84.81 78 PHE A O 1
ATOM 632 N N . SER A 1 79 ? 3.555 -6.111 -12.767 1.00 84.94 79 SER A N 1
ATOM 633 C CA . SER A 1 79 ? 2.942 -6.439 -14.057 1.00 84.94 79 SER A CA 1
ATOM 634 C C . SER A 1 79 ? 3.165 -5.264 -15.012 1.00 84.94 79 SER A C 1
ATOM 636 O O . SER A 1 79 ? 3.256 -4.118 -14.558 1.00 84.94 79 SER A O 1
ATOM 638 N N . GLU A 1 80 ? 3.258 -5.541 -16.311 1.00 78.50 80 GLU A N 1
ATOM 639 C CA . GLU A 1 80 ? 3.316 -4.512 -17.361 1.00 78.50 80 GLU A CA 1
ATOM 640 C C . GLU A 1 80 ? 1.918 -4.090 -17.843 1.00 78.50 80 GLU A C 1
ATOM 642 O O . GLU A 1 80 ? 1.738 -2.976 -18.338 1.00 78.50 80 GLU A O 1
ATOM 647 N N . ASP A 1 81 ? 0.919 -4.943 -17.599 1.00 83.12 81 ASP A N 1
ATOM 648 C CA . ASP A 1 81 ? -0.476 -4.738 -17.973 1.00 83.12 81 ASP A CA 1
ATOM 649 C C . ASP A 1 81 ? -1.251 -3.935 -16.918 1.00 83.12 81 ASP A C 1
ATOM 651 O O . ASP A 1 81 ? -0.859 -3.800 -15.755 1.00 83.12 81 ASP A O 1
ATOM 655 N N . THR A 1 82 ? -2.463 -3.507 -17.278 1.00 82.06 82 THR A N 1
ATOM 656 C CA . THR A 1 82 ? -3.437 -2.884 -16.360 1.00 82.06 82 THR A CA 1
ATOM 657 C C . THR A 1 82 ? -3.801 -3.757 -15.152 1.00 82.06 82 THR A C 1
ATOM 659 O O . THR A 1 82 ? -4.278 -3.239 -14.141 1.00 82.06 82 THR A O 1
ATOM 662 N N . ARG A 1 83 ? -3.500 -5.064 -15.195 1.00 85.31 83 ARG A N 1
ATOM 663 C CA . ARG A 1 83 ? -3.623 -6.004 -14.063 1.00 85.31 83 ARG A CA 1
ATOM 664 C C . ARG A 1 83 ? -2.831 -5.564 -12.834 1.00 85.31 83 ARG A C 1
ATOM 666 O O . ARG A 1 83 ? -3.205 -5.920 -11.718 1.00 85.31 83 ARG A O 1
ATOM 673 N N . VAL A 1 84 ? -1.790 -4.751 -13.023 1.00 85.38 84 VAL A N 1
ATOM 674 C CA . VAL A 1 84 ? -1.012 -4.157 -11.935 1.00 85.38 84 VAL A CA 1
ATOM 675 C C . VAL A 1 84 ? -1.895 -3.444 -10.906 1.00 85.38 84 VAL A C 1
ATOM 677 O O . VAL A 1 84 ? -1.657 -3.559 -9.707 1.00 85.38 84 VAL A O 1
ATOM 680 N N . ILE A 1 85 ? -2.962 -2.780 -11.358 1.00 84.56 85 ILE A N 1
ATOM 681 C CA . ILE A 1 85 ? -3.889 -2.047 -10.492 1.00 84.56 85 ILE A CA 1
ATOM 682 C C . ILE A 1 85 ? -4.589 -3.024 -9.543 1.00 84.56 85 ILE A C 1
ATOM 684 O O . ILE A 1 85 ? -4.632 -2.788 -8.339 1.00 84.56 85 ILE A O 1
ATOM 688 N N . GLY A 1 86 ? -5.079 -4.151 -10.069 1.00 85.31 86 GLY A N 1
ATOM 689 C CA . GLY A 1 86 ? -5.734 -5.191 -9.274 1.00 85.31 86 GLY A CA 1
ATOM 690 C C . GLY A 1 86 ? -4.786 -5.869 -8.283 1.00 85.31 86 GLY A C 1
ATOM 691 O O . GLY A 1 86 ? -5.167 -6.103 -7.136 1.00 85.31 86 GLY A O 1
ATOM 692 N N . ILE A 1 87 ? -3.540 -6.127 -8.692 1.00 84.62 87 ILE A N 1
ATOM 693 C CA . ILE A 1 87 ? -2.510 -6.718 -7.822 1.00 84.62 87 ILE A CA 1
ATOM 694 C C . ILE A 1 87 ? -2.185 -5.766 -6.669 1.00 84.62 87 ILE A C 1
ATOM 696 O O . ILE A 1 87 ? -2.250 -6.164 -5.508 1.00 84.62 87 ILE A O 1
ATOM 700 N N . ILE A 1 88 ? -1.892 -4.498 -6.967 1.00 86.12 88 ILE A N 1
ATOM 701 C CA . ILE A 1 88 ? -1.534 -3.513 -5.943 1.00 86.12 88 ILE A CA 1
ATOM 702 C C . ILE A 1 88 ? -2.722 -3.242 -5.014 1.00 86.12 88 ILE A C 1
ATOM 704 O O . ILE A 1 88 ? -2.526 -3.165 -3.803 1.00 86.12 88 ILE A O 1
ATOM 708 N N . LEU A 1 89 ? -3.951 -3.142 -5.537 1.00 85.31 89 LEU A N 1
ATOM 709 C CA . LEU A 1 89 ? -5.154 -3.023 -4.704 1.00 85.31 89 LEU A CA 1
ATOM 710 C C . LEU A 1 89 ? -5.282 -4.211 -3.751 1.00 85.31 89 LEU A C 1
ATOM 712 O O . LEU A 1 89 ? -5.467 -4.010 -2.556 1.00 85.31 89 LEU A O 1
ATOM 716 N N . SER A 1 90 ? -5.123 -5.436 -4.252 1.00 84.69 90 SER A N 1
ATOM 717 C CA . SER A 1 90 ? -5.222 -6.645 -3.425 1.00 84.69 90 SER A CA 1
ATOM 718 C C . SER A 1 90 ? -4.157 -6.670 -2.326 1.00 84.69 90 SER A C 1
ATOM 720 O O . SER A 1 90 ? -4.470 -6.980 -1.180 1.00 84.69 90 SER A O 1
ATOM 722 N N . LEU A 1 91 ? -2.920 -6.274 -2.643 1.00 83.75 91 LEU A N 1
ATOM 723 C CA . LEU A 1 91 ? -1.834 -6.167 -1.661 1.00 83.75 91 LEU A CA 1
ATOM 724 C C . LEU A 1 91 ? -2.078 -5.059 -0.629 1.00 83.75 91 LEU A C 1
ATOM 726 O O . LEU A 1 91 ? -1.719 -5.216 0.532 1.00 83.75 91 LEU A O 1
ATOM 730 N N . SER A 1 92 ? -2.696 -3.951 -1.039 1.00 82.31 92 SER A N 1
ATOM 731 C CA . SER A 1 92 ? -2.905 -2.786 -0.171 1.00 82.31 92 SER A CA 1
ATOM 732 C C . SER A 1 92 ? -4.122 -2.930 0.744 1.00 82.31 92 SER A C 1
ATOM 734 O O . SER A 1 92 ? -4.117 -2.393 1.847 1.00 82.31 92 SER A O 1
ATOM 736 N N . PHE A 1 93 ? -5.166 -3.634 0.291 1.00 77.88 93 PHE A N 1
ATOM 737 C CA . PHE A 1 93 ? -6.372 -3.927 1.075 1.00 77.88 93 PHE A CA 1
ATOM 738 C C . PHE A 1 93 ? -6.266 -5.230 1.882 1.00 77.88 93 PHE A C 1
ATOM 740 O O . PHE A 1 93 ? -7.009 -5.400 2.846 1.00 77.88 93 PHE A O 1
ATOM 747 N N . GLY A 1 94 ? -5.381 -6.151 1.484 1.00 67.31 94 GLY A N 1
ATOM 748 C CA . GLY A 1 94 ? -5.137 -7.418 2.180 1.00 67.31 94 GLY A CA 1
ATOM 749 C C . GLY A 1 94 ? -4.138 -7.339 3.341 1.00 67.31 94 GLY A C 1
ATOM 750 O O . GLY A 1 94 ? -3.941 -8.347 4.018 1.00 67.31 94 GLY A O 1
ATOM 751 N N . ALA A 1 95 ? -3.508 -6.178 3.552 1.00 59.38 95 ALA A N 1
ATOM 752 C CA . ALA A 1 95 ? -2.550 -5.900 4.627 1.00 59.38 95 ALA A CA 1
ATOM 753 C C . ALA A 1 95 ? -3.221 -5.315 5.880 1.00 59.38 95 ALA A C 1
ATOM 755 O O . ALA A 1 95 ? -2.728 -5.631 6.990 1.00 59.38 95 ALA A O 1
#